Protein AF-A0A3B0XKK3-F1 (afdb_monomer)

Nearest PDB structures (foldseek):
  5fld-assembly1_A  TM=4.595E-01  e=1.704E+00  Raptor siadenovirus A
  5mhr-assembly1_C  TM=3.149E-01  e=6.707E-01  Reovirus sp.
  5fjl-assembly1_A  TM=4.636E-01  e=3.903E+00  Raptor siadenovirus A
  4gu4-assembly1_A  TM=3.128E-01  e=2.579E+00  Mammalian orthoreovirus 1 Lang
  4odb-assembly1_B  TM=1.879E-01  e=3.706E+00  Mammalian orthoreovirus 1 Lang

Solvent-accessible surface area (backbone atoms only — not comparable to full-atom values): 9854 Å² total; per-residue (Å²): 133,87,74,74,96,37,54,38,32,42,30,66,45,79,48,74,60,87,90,45,35,34,34,42,57,56,65,57,51,61,94,72,71,45,71,81,79,98,40,38,52,51,76,46,66,33,27,40,41,20,89,87,44,78,42,82,43,72,34,47,38,33,58,43,77,41,93,97,73,46,77,36,36,36,40,54,70,96,78,78,80,70,69,55,28,41,37,22,51,59,73,64,53,44,63,56,45,76,40,56,39,46,76,50,56,40,76,70,39,48,49,50,54,70,69,70,69,60,50,66,42,56,29,32,36,98,65,36,46,37,35,38,34,51,55,99,88,52,38,38,40,40,31,32,21,67,59,98,58,93,62,82,80,56,69,75,32,20,29,39,89,74,75,39,62,50,46,54,63,44,81,113

Secondary structure (DSSP, 8-state):
---TT--EEEEEEEEEETTEEEEEEEESS-S--SSSSS--EEEEEEEEE-SS-EEEEEEEEEEEEETTTEEEEEEE-S--PSSSEEEES-TT-EEEEEEEEEEE--HHHHHHHHHH--SEEEEEETTEEEEEEE-SS-EEEEEEESS--SS---TT-EETTTTEE--EEEE-

Sequence (172 aa):
MDINNHVYIWVTDINSTGDLTILNGLSYDGEYGFGQENVRSYTGSLVALSDKNKILLEAELSTIHIAGKGTLWNINVNNLPNVPFLLTNNTELNGPVRQKITISPTEETLAIFQRDSEESYPVISKKLVGILEHSNENDILIGFTVVDDQFVSSDGLEFSEWGLEVGNIAVD

Organism: NCBI:txid652676

pLDDT: mean 80.94, std 13.24, range [32.94, 93.06]

Radius of gyration: 15.98 Å; Cα contacts (8 Å, |Δi|>4): 375; chains: 1; bounding box: 44×29×44 Å

Structure (mmCIF, N/CA/C/O backbone):
data_AF-A0A3B0XKK3-F1
#
_entry.id   AF-A0A3B0XKK3-F1
#
loop_
_atom_site.group_PDB
_atom_site.id
_atom_site.type_symbol
_atom_site.label_atom_id
_atom_site.label_alt_id
_atom_site.label_comp_id
_atom_site.label_asym_id
_atom_site.label_entity_id
_atom_site.label_seq_id
_atom_site.pdbx_PDB_ins_code
_atom_site.Cartn_x
_atom_site.Cartn_y
_atom_site.Cartn_z
_atom_site.occupancy
_atom_site.B_iso_or_equiv
_atom_site.auth_seq_id
_atom_site.auth_comp_id
_atom_site.auth_asym_id
_atom_site.auth_atom_id
_atom_site.pdbx_PDB_model_num
ATOM 1 N N . MET A 1 1 ? 7.321 -10.046 10.846 1.00 34.59 1 MET A N 1
ATOM 2 C CA . MET A 1 1 ? 6.136 -10.858 10.508 1.00 34.59 1 MET A CA 1
ATOM 3 C C . MET A 1 1 ? 6.138 -10.991 8.994 1.00 34.59 1 MET A C 1
ATOM 5 O O . MET A 1 1 ? 6.265 -9.974 8.335 1.00 34.59 1 MET A O 1
ATOM 9 N N . ASP A 1 2 ? 6.178 -12.214 8.463 1.00 32.94 2 ASP A N 1
ATOM 10 C CA . ASP A 1 2 ? 6.371 -12.490 7.030 1.00 32.94 2 ASP A CA 1
ATOM 11 C C . ASP A 1 2 ? 5.014 -12.442 6.318 1.00 32.94 2 ASP A C 1
ATOM 13 O O . ASP A 1 2 ? 4.233 -13.392 6.400 1.00 32.94 2 ASP A O 1
ATOM 17 N N . ILE A 1 3 ? 4.697 -11.321 5.668 1.00 43.50 3 ILE A N 1
ATOM 18 C CA . ILE A 1 3 ? 3.571 -11.261 4.729 1.00 43.50 3 ILE A CA 1
ATOM 19 C C . ILE A 1 3 ? 4.104 -11.699 3.353 1.00 43.50 3 ILE A C 1
ATOM 21 O O . ILE A 1 3 ? 4.231 -10.924 2.411 1.00 43.50 3 ILE A O 1
ATOM 25 N N . ASN A 1 4 ? 4.417 -12.996 3.268 1.00 54.38 4 ASN A N 1
ATOM 26 C CA . ASN A 1 4 ? 4.516 -13.814 2.055 1.00 54.38 4 ASN A CA 1
ATOM 27 C C . ASN A 1 4 ? 5.537 -13.409 0.966 1.00 54.38 4 ASN A C 1
ATOM 29 O O . ASN A 1 4 ? 5.221 -13.560 -0.211 1.00 54.38 4 ASN A O 1
ATOM 33 N N . ASN A 1 5 ? 6.764 -12.963 1.279 1.00 61.41 5 ASN A N 1
ATOM 34 C CA . ASN A 1 5 ? 7.776 -12.619 0.243 1.00 61.41 5 ASN A CA 1
ATOM 35 C C . ASN A 1 5 ? 7.230 -11.716 -0.889 1.00 61.41 5 ASN A C 1
ATOM 37 O O . ASN A 1 5 ? 7.663 -11.790 -2.050 1.00 61.41 5 ASN A O 1
ATOM 41 N N . HIS A 1 6 ? 6.228 -10.902 -0.566 1.00 75.00 6 HIS A N 1
ATOM 42 C CA . HIS A 1 6 ? 5.525 -10.099 -1.539 1.00 75.00 6 HIS A CA 1
ATOM 43 C C . HIS A 1 6 ? 5.957 -8.643 -1.434 1.00 75.00 6 HIS A C 1
ATOM 45 O O . HIS A 1 6 ? 6.173 -8.120 -0.347 1.00 75.00 6 HIS A O 1
ATOM 51 N N . VAL A 1 7 ? 6.084 -8.001 -2.591 1.00 80.94 7 VAL A N 1
ATOM 52 C CA . VAL A 1 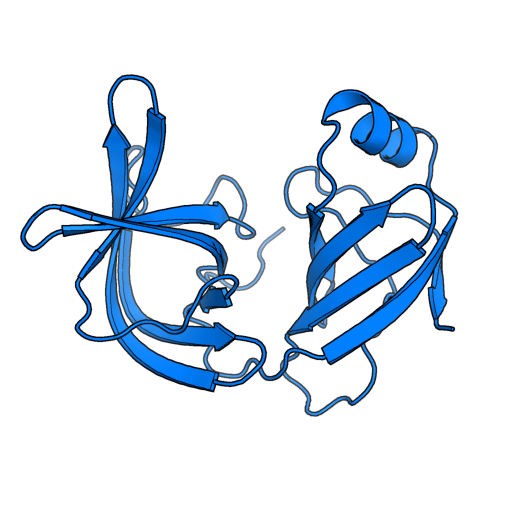7 ? 6.257 -6.553 -2.683 1.00 80.94 7 VAL A CA 1
ATOM 53 C C . VAL A 1 7 ? 4.918 -5.929 -2.336 1.00 80.94 7 VAL A C 1
ATOM 55 O O . VAL A 1 7 ? 3.903 -6.350 -2.884 1.00 80.94 7 VAL A O 1
ATOM 58 N N . TYR A 1 8 ? 4.902 -4.914 -1.486 1.00 83.19 8 TYR A N 1
ATOM 59 C CA . TYR A 1 8 ? 3.719 -4.085 -1.277 1.00 83.19 8 TYR A CA 1
ATOM 60 C C . TYR A 1 8 ? 4.168 -2.639 -1.158 1.00 83.19 8 TYR A C 1
ATOM 62 O O . TYR A 1 8 ? 4.825 -2.281 -0.184 1.00 83.19 8 TYR A O 1
ATOM 70 N N . ILE A 1 9 ? 3.822 -1.809 -2.140 1.00 86.06 9 ILE A N 1
ATOM 71 C CA . ILE A 1 9 ? 4.170 -0.386 -2.159 1.00 86.06 9 ILE A CA 1
ATOM 72 C C . ILE A 1 9 ? 2.930 0.416 -2.512 1.00 86.06 9 ILE A C 1
ATOM 74 O O . ILE A 1 9 ? 2.346 0.212 -3.572 1.00 86.06 9 ILE A O 1
ATOM 78 N N . TRP A 1 10 ? 2.542 1.356 -1.664 1.00 86.31 10 TRP A N 1
ATOM 79 C CA . TRP A 1 10 ? 1.489 2.303 -1.988 1.00 86.31 10 TRP A CA 1
ATOM 80 C C . TRP A 1 10 ? 2.065 3.560 -2.566 1.00 86.31 10 TRP A C 1
ATOM 82 O O . TRP A 1 10 ? 2.707 4.348 -1.877 1.00 86.31 10 TRP A O 1
ATOM 92 N N . VAL A 1 11 ? 1.821 3.726 -3.852 1.00 89.50 11 VAL A N 1
ATOM 93 C CA . VAL A 1 11 ? 2.346 4.826 -4.632 1.00 89.50 11 VAL A CA 1
ATOM 94 C C . VAL A 1 11 ? 1.392 6.002 -4.513 1.00 89.50 11 VAL A C 1
ATOM 96 O O . VAL A 1 11 ? 0.224 5.904 -4.895 1.00 89.50 11 VAL A O 1
ATOM 99 N N . THR A 1 12 ? 1.900 7.120 -4.006 1.00 87.69 12 THR A N 1
ATOM 100 C CA . THR A 1 12 ? 1.157 8.378 -3.837 1.00 87.69 12 THR A CA 1
ATOM 101 C C . THR A 1 12 ? 1.555 9.433 -4.859 1.00 87.69 12 THR A C 1
ATOM 103 O O . THR A 1 12 ? 0.760 10.323 -5.148 1.00 87.69 12 THR A O 1
ATOM 106 N N . ASP A 1 13 ? 2.749 9.320 -5.445 1.00 90.25 13 ASP A N 1
ATOM 107 C CA . ASP A 1 13 ? 3.227 10.223 -6.490 1.00 90.25 13 ASP A CA 1
ATOM 108 C C . ASP A 1 13 ? 4.098 9.478 -7.513 1.00 90.25 13 ASP A C 1
ATOM 110 O O . ASP A 1 13 ? 4.829 8.540 -7.174 1.00 90.25 13 ASP A O 1
ATOM 114 N N . ILE A 1 14 ? 4.028 9.910 -8.773 1.00 92.00 14 ILE A N 1
ATOM 115 C CA . ILE A 1 14 ? 4.847 9.401 -9.875 1.00 92.00 14 ILE A CA 1
ATOM 116 C C . ILE A 1 14 ? 5.551 10.578 -10.540 1.00 92.00 14 ILE A C 1
ATOM 118 O O . ILE A 1 14 ? 4.917 11.496 -11.056 1.00 92.00 14 ILE A O 1
ATOM 122 N N . ASN A 1 15 ? 6.875 10.496 -10.622 1.00 90.38 15 ASN A N 1
ATOM 123 C CA . ASN A 1 15 ? 7.703 11.444 -11.352 1.00 90.38 15 ASN A CA 1
ATOM 124 C C . ASN A 1 15 ? 8.455 10.728 -12.476 1.00 90.38 15 ASN A C 1
ATOM 126 O O . ASN A 1 15 ? 9.282 9.856 -12.220 1.00 90.38 15 ASN A O 1
ATOM 130 N N . SER A 1 16 ? 8.233 11.138 -13.723 1.00 86.06 16 SER A N 1
ATOM 131 C CA . SER A 1 16 ? 9.015 10.647 -14.863 1.00 86.06 16 SER A CA 1
ATOM 132 C C . SER A 1 16 ? 10.145 11.619 -15.199 1.00 86.06 16 SER A C 1
ATOM 134 O O . SER A 1 16 ? 9.916 12.814 -15.384 1.00 86.06 16 SER A O 1
ATOM 136 N N . THR A 1 17 ? 11.378 11.119 -15.276 1.00 80.94 17 THR A N 1
ATOM 137 C CA . THR A 1 17 ? 12.555 11.892 -15.706 1.00 80.94 17 THR A CA 1
ATOM 138 C C . THR A 1 17 ? 13.282 11.129 -16.809 1.00 80.94 17 THR A C 1
ATOM 140 O O . THR A 1 17 ? 14.027 10.189 -16.540 1.00 80.94 17 THR A O 1
ATOM 143 N N . GLY A 1 18 ? 13.068 11.536 -18.063 1.00 80.06 18 GLY A N 1
ATOM 144 C CA . GLY A 1 18 ? 13.546 10.778 -19.222 1.00 80.06 18 GLY A CA 1
ATOM 145 C C . GLY A 1 18 ? 12.857 9.416 -19.292 1.00 80.06 18 GLY A C 1
ATOM 146 O O . GLY A 1 18 ? 11.634 9.353 -19.206 1.00 80.06 18 GLY A O 1
ATOM 147 N N . ASP A 1 19 ? 13.651 8.349 -19.388 1.00 80.88 19 ASP A N 1
ATOM 148 C CA . ASP A 1 19 ? 13.160 6.964 -19.429 1.00 80.88 19 ASP A CA 1
ATOM 149 C C . ASP A 1 19 ? 12.937 6.355 -18.028 1.00 80.88 19 ASP A C 1
ATOM 151 O O . ASP A 1 19 ? 12.521 5.205 -17.908 1.00 80.88 19 ASP A O 1
ATOM 155 N N . LEU A 1 20 ? 13.221 7.102 -16.952 1.00 84.44 20 LEU A N 1
ATOM 156 C CA . LEU A 1 20 ? 13.045 6.634 -15.575 1.00 84.44 20 LEU A CA 1
ATOM 157 C C . LEU A 1 20 ? 11.676 7.038 -15.034 1.00 84.44 20 LEU A C 1
ATOM 159 O O . LEU A 1 20 ? 11.316 8.219 -15.064 1.00 84.44 20 LEU A O 1
ATOM 163 N N . THR A 1 21 ? 10.956 6.071 -14.466 1.00 92.69 21 THR A N 1
ATOM 164 C CA . THR A 1 21 ? 9.728 6.318 -13.705 1.00 92.69 21 THR A CA 1
ATOM 165 C C . THR A 1 21 ? 10.016 6.126 -12.224 1.00 92.69 21 THR A C 1
ATOM 167 O O . THR A 1 21 ? 10.256 5.014 -11.758 1.00 92.69 21 THR A O 1
ATOM 170 N N . ILE A 1 22 ? 10.003 7.233 -11.487 1.00 92.44 22 ILE A N 1
ATOM 171 C CA . ILE A 1 22 ? 10.287 7.281 -10.056 1.00 92.44 22 ILE A CA 1
ATOM 172 C C . ILE A 1 22 ? 8.958 7.316 -9.307 1.00 92.44 22 ILE A C 1
ATOM 174 O O . ILE A 1 22 ? 8.124 8.185 -9.558 1.00 92.44 22 ILE A O 1
ATOM 178 N N . LEU A 1 23 ? 8.776 6.393 -8.371 1.00 92.69 23 LEU A N 1
ATOM 179 C CA . LEU A 1 23 ? 7.596 6.308 -7.523 1.00 92.69 23 LEU A CA 1
ATOM 180 C C . LEU A 1 23 ? 7.950 6.809 -6.125 1.00 92.69 23 LEU A C 1
ATOM 182 O O . LEU A 1 23 ? 8.936 6.367 -5.523 1.00 92.69 23 LEU A O 1
ATOM 186 N N . ASN A 1 24 ? 7.121 7.710 -5.607 1.00 88.31 24 ASN A N 1
ATOM 187 C CA . ASN A 1 24 ? 7.060 7.969 -4.180 1.00 88.31 24 ASN A CA 1
ATOM 188 C C . ASN A 1 24 ? 5.967 7.081 -3.591 1.00 88.31 24 ASN A C 1
ATOM 190 O O . ASN A 1 24 ? 4.824 7.111 -4.056 1.00 88.31 24 ASN A O 1
ATOM 194 N N . GLY A 1 25 ? 6.321 6.277 -2.599 1.00 81.00 25 GLY A N 1
ATOM 195 C CA . GLY A 1 25 ? 5.366 5.373 -1.995 1.00 81.00 25 GLY A CA 1
ATOM 196 C C . GLY A 1 25 ? 5.871 4.696 -0.736 1.00 81.00 25 GLY A C 1
ATOM 197 O O . GLY A 1 25 ? 7.072 4.469 -0.575 1.00 81.00 25 GLY A O 1
ATOM 198 N N . LEU A 1 26 ? 4.919 4.371 0.132 1.00 76.94 26 LEU A N 1
ATOM 199 C CA . LEU A 1 26 ? 5.143 3.692 1.403 1.00 76.94 26 LEU A CA 1
ATOM 200 C C . LEU A 1 26 ? 5.178 2.181 1.168 1.00 76.94 26 LEU A C 1
ATOM 202 O O . LEU A 1 26 ? 4.309 1.647 0.480 1.00 76.94 26 LEU A O 1
ATOM 206 N N . SER A 1 27 ? 6.179 1.488 1.709 1.00 77.69 27 SER A N 1
ATOM 207 C CA . SER A 1 27 ? 6.301 0.032 1.576 1.00 77.69 27 SER A CA 1
ATOM 208 C C . SER A 1 27 ? 5.773 -0.699 2.810 1.00 77.69 27 SER A C 1
ATOM 210 O O . SER A 1 27 ? 6.189 -0.391 3.923 1.00 77.69 27 SER A O 1
ATOM 212 N N . TYR A 1 28 ? 4.916 -1.704 2.614 1.00 69.75 28 TYR A N 1
ATOM 213 C CA . TYR A 1 28 ? 4.238 -2.449 3.690 1.00 69.75 28 TYR A CA 1
ATOM 214 C C . TYR A 1 28 ? 4.923 -3.760 4.087 1.00 69.75 28 TYR A C 1
ATOM 216 O O . TYR A 1 28 ? 4.433 -4.485 4.949 1.00 69.75 28 TYR A O 1
ATOM 224 N N . ASP A 1 29 ? 6.022 -4.110 3.429 1.00 62.28 29 ASP A N 1
ATOM 225 C CA . ASP A 1 29 ? 6.702 -5.401 3.551 1.00 62.28 29 ASP A CA 1
ATOM 226 C C . ASP A 1 29 ? 7.849 -5.408 4.587 1.00 62.28 29 ASP A C 1
ATOM 228 O O . ASP A 1 29 ? 8.557 -6.405 4.732 1.00 62.28 29 ASP A O 1
ATOM 232 N N . GLY A 1 30 ? 7.985 -4.334 5.375 1.00 53.38 30 GLY A N 1
ATOM 233 C CA . GLY A 1 30 ? 8.993 -4.183 6.432 1.00 53.38 30 GLY A CA 1
ATOM 234 C C . GLY A 1 30 ? 10.419 -3.927 5.915 1.00 53.38 30 GLY A C 1
ATOM 235 O O . GLY A 1 30 ? 10.645 -3.699 4.729 1.00 53.38 30 GLY A O 1
ATOM 236 N N . GLU A 1 31 ? 11.413 -3.954 6.816 1.00 47.09 31 GLU A N 1
ATOM 237 C CA . GLU A 1 31 ? 12.834 -3.713 6.474 1.00 47.09 31 GLU A CA 1
ATOM 238 C C . GLU A 1 31 ? 13.549 -4.924 5.839 1.00 47.09 31 GLU A C 1
ATOM 240 O O . GLU A 1 31 ? 14.628 -4.780 5.263 1.00 47.09 31 GLU A O 1
ATOM 245 N N . TYR A 1 32 ? 12.971 -6.126 5.917 1.00 42.75 32 TYR A N 1
ATOM 246 C CA . TYR A 1 32 ? 13.590 -7.351 5.407 1.00 42.75 32 TYR A CA 1
ATOM 247 C C . TYR A 1 32 ? 12.904 -7.816 4.128 1.00 42.75 32 TYR A C 1
ATOM 249 O O . TYR A 1 32 ? 11.873 -8.476 4.173 1.00 42.75 32 TYR A O 1
ATOM 257 N N . GLY A 1 33 ? 13.516 -7.548 2.978 1.00 40.06 33 GLY A N 1
ATOM 258 C CA . GLY A 1 33 ? 13.064 -8.153 1.733 1.00 40.06 33 GLY A CA 1
ATOM 259 C C . GLY A 1 33 ? 13.750 -7.568 0.514 1.00 40.06 33 GLY A C 1
ATOM 260 O O . GLY A 1 33 ? 13.617 -6.373 0.254 1.00 40.06 33 GLY A O 1
ATOM 261 N N . PHE A 1 34 ? 14.395 -8.461 -0.242 1.00 43.62 34 PHE A N 1
ATOM 262 C CA . PHE A 1 34 ? 15.001 -8.297 -1.568 1.00 43.62 34 PHE A CA 1
ATOM 263 C C . PHE A 1 34 ? 16.474 -7.847 -1.607 1.00 43.62 34 PHE A C 1
ATOM 265 O O . PHE A 1 34 ? 16.772 -6.665 -1.567 1.00 43.62 34 PHE A O 1
ATOM 272 N N . GLY A 1 35 ? 17.390 -8.806 -1.804 1.00 36.84 35 GLY A N 1
ATOM 273 C CA . GLY A 1 35 ? 18.755 -8.550 -2.292 1.00 36.84 35 GLY A CA 1
ATOM 274 C C . GLY A 1 35 ? 19.876 -8.531 -1.244 1.00 36.84 35 GLY A C 1
ATOM 275 O O . GLY A 1 35 ? 19.654 -8.326 -0.054 1.00 36.84 35 GLY A O 1
ATOM 276 N N . GLN A 1 36 ? 21.106 -8.795 -1.704 1.00 35.34 36 GLN A N 1
ATOM 277 C CA . GLN A 1 36 ? 22.329 -8.574 -0.925 1.00 35.34 36 GLN A CA 1
ATOM 278 C C . GLN A 1 36 ? 22.593 -7.063 -0.820 1.00 35.34 36 GLN A C 1
ATOM 280 O O . GLN A 1 36 ? 22.515 -6.372 -1.827 1.00 35.34 36 GLN A O 1
ATOM 285 N N . GLU A 1 37 ? 22.923 -6.582 0.382 1.00 45.06 37 GLU A N 1
ATOM 286 C CA . GLU A 1 37 ? 23.387 -5.212 0.675 1.00 45.06 37 GLU A CA 1
ATOM 287 C C . GLU A 1 37 ? 22.471 -4.061 0.195 1.00 45.06 37 GLU A C 1
ATOM 289 O O . GLU A 1 37 ? 22.654 -3.517 -0.886 1.00 45.06 37 GLU A O 1
ATOM 294 N N . ASN A 1 38 ? 21.545 -3.604 1.050 1.00 51.94 38 ASN A N 1
ATOM 295 C CA . ASN A 1 38 ? 20.877 -2.284 0.992 1.00 51.94 38 ASN A CA 1
ATOM 296 C C . ASN A 1 38 ? 20.151 -1.876 -0.314 1.00 51.94 38 ASN A C 1
ATOM 298 O O . ASN A 1 38 ? 19.702 -0.733 -0.413 1.00 51.94 38 ASN A O 1
ATOM 302 N N . VAL A 1 39 ? 20.002 -2.763 -1.301 1.00 59.62 39 VAL A N 1
ATOM 303 C CA . VAL A 1 39 ? 19.315 -2.479 -2.570 1.00 59.62 39 VAL A CA 1
ATOM 304 C C . VAL A 1 39 ? 18.139 -3.432 -2.735 1.00 59.62 39 VAL A C 1
ATOM 306 O O . VAL A 1 39 ? 18.320 -4.598 -3.091 1.00 59.62 39 VAL A O 1
ATOM 309 N N . ARG A 1 40 ? 16.923 -2.920 -2.513 1.00 75.38 40 ARG A N 1
ATOM 310 C CA . ARG A 1 40 ? 15.691 -3.692 -2.712 1.00 75.38 40 ARG A CA 1
ATOM 311 C C . ARG A 1 40 ? 15.386 -3.737 -4.202 1.00 75.38 40 ARG A C 1
ATOM 313 O O . ARG A 1 40 ? 15.277 -2.687 -4.830 1.00 75.38 40 ARG A O 1
ATOM 320 N N . SER A 1 41 ? 15.283 -4.935 -4.775 1.00 80.12 41 SER A N 1
ATOM 321 C CA . SER A 1 41 ? 14.973 -5.122 -6.198 1.00 80.12 41 SER A CA 1
ATOM 322 C C . SER A 1 41 ? 14.067 -6.325 -6.461 1.00 80.12 41 SER A C 1
ATOM 324 O O . SER A 1 41 ? 14.177 -7.365 -5.815 1.00 80.12 41 SER A O 1
ATOM 326 N N . TYR A 1 42 ? 13.169 -6.183 -7.428 1.00 84.00 42 TYR A N 1
ATOM 327 C CA . TYR A 1 42 ? 12.247 -7.218 -7.870 1.00 84.00 42 TYR A CA 1
ATOM 328 C C . TYR A 1 42 ? 12.133 -7.193 -9.395 1.00 84.00 42 TYR A C 1
ATOM 330 O O . TYR A 1 42 ? 11.988 -6.129 -9.993 1.00 84.00 42 TYR A O 1
ATOM 338 N N . THR A 1 43 ? 12.152 -8.367 -10.020 1.00 86.62 43 THR A N 1
ATOM 339 C CA . THR A 1 43 ? 11.897 -8.525 -11.455 1.00 86.62 43 THR A CA 1
ATOM 340 C C . THR A 1 43 ? 10.855 -9.612 -11.661 1.00 86.62 43 THR A C 1
ATOM 342 O O . THR A 1 43 ? 11.025 -10.730 -11.171 1.00 86.62 43 THR A O 1
ATOM 345 N N . GLY A 1 44 ? 9.802 -9.294 -12.407 1.00 88.31 44 GLY A N 1
ATOM 346 C CA . GLY A 1 44 ? 8.756 -10.239 -12.779 1.00 88.31 44 GLY A CA 1
ATOM 347 C C . GLY A 1 44 ? 7.379 -9.592 -12.820 1.00 88.31 44 GLY A C 1
ATOM 348 O O . GLY A 1 44 ? 7.245 -8.376 -12.986 1.00 88.31 44 GLY A O 1
ATOM 349 N N . SER A 1 45 ? 6.356 -10.423 -12.638 1.00 90.00 45 SER A N 1
ATOM 350 C CA . SER A 1 45 ? 4.964 -9.998 -12.675 1.00 90.00 45 SER A CA 1
ATOM 351 C C . SER A 1 45 ? 4.587 -9.200 -11.424 1.00 90.00 45 SER A C 1
ATOM 353 O O . SER A 1 45 ? 4.632 -9.696 -10.297 1.00 90.00 45 SER A O 1
ATOM 355 N N . LEU A 1 46 ? 4.151 -7.967 -11.641 1.00 91.81 46 LEU A N 1
ATOM 356 C CA . LEU A 1 46 ? 3.523 -7.101 -10.655 1.00 91.81 46 LEU A CA 1
ATOM 357 C C . LEU A 1 46 ? 2.070 -6.829 -11.053 1.00 91.81 46 LEU A C 1
ATOM 359 O O . LEU A 1 46 ? 1.664 -6.962 -12.208 1.00 91.81 46 LEU A O 1
ATOM 363 N N . VAL A 1 47 ? 1.280 -6.398 -10.085 1.00 92.06 47 VAL A N 1
ATOM 364 C CA . VAL A 1 47 ? -0.046 -5.837 -10.275 1.00 92.06 47 VAL A CA 1
ATOM 365 C C . VAL A 1 47 ? -0.094 -4.453 -9.636 1.00 92.06 47 VAL A C 1
ATOM 367 O O . VAL A 1 47 ? 0.378 -4.253 -8.517 1.00 92.06 47 VAL A O 1
ATOM 370 N N . ALA A 1 48 ? -0.655 -3.495 -10.368 1.00 93.06 48 ALA A N 1
ATOM 371 C CA . ALA A 1 48 ? -1.009 -2.178 -9.867 1.00 93.06 48 ALA A CA 1
ATOM 372 C C . ALA A 1 48 ? -2.529 -2.121 -9.670 1.00 93.06 48 ALA A C 1
ATOM 374 O O . ALA A 1 48 ? -3.293 -2.310 -10.623 1.00 93.06 48 ALA A O 1
ATOM 375 N N . LEU A 1 49 ? -2.954 -1.890 -8.431 1.00 90.81 49 LEU A N 1
ATOM 376 C CA . LEU A 1 49 ? -4.345 -1.882 -7.988 1.00 90.81 49 LEU A CA 1
ATOM 377 C C . LEU A 1 49 ? -4.735 -0.465 -7.556 1.00 90.81 49 LEU A C 1
ATOM 379 O O . LEU A 1 49 ? -4.263 0.034 -6.535 1.00 90.81 49 LEU A O 1
ATOM 383 N N . SER A 1 50 ? -5.601 0.184 -8.330 1.00 88.06 50 SER A N 1
ATOM 384 C CA . SER A 1 50 ? -6.217 1.474 -7.998 1.00 88.06 50 SER A CA 1
ATOM 385 C C . SER A 1 50 ? -7.726 1.312 -7.809 1.00 88.06 50 SER A C 1
ATOM 387 O O . SER A 1 50 ? -8.290 0.270 -8.126 1.00 88.06 50 SER A O 1
ATOM 389 N N . ASP A 1 51 ? -8.399 2.381 -7.384 1.00 80.88 51 ASP A N 1
ATOM 390 C CA . ASP A 1 51 ? -9.868 2.502 -7.310 1.00 80.88 51 ASP A CA 1
ATOM 391 C C . ASP A 1 51 ? -10.654 2.086 -8.562 1.00 80.88 51 ASP A C 1
ATOM 393 O O . ASP A 1 51 ? -11.842 1.782 -8.469 1.00 80.88 51 ASP A O 1
ATOM 397 N N . LYS A 1 52 ? -10.015 2.090 -9.731 1.00 82.81 52 LYS A N 1
ATOM 398 C CA . LYS A 1 52 ? -10.660 1.876 -11.032 1.00 82.81 52 LYS A CA 1
ATOM 399 C C . LYS A 1 52 ? -10.047 0.739 -11.825 1.00 82.81 52 LYS A C 1
ATOM 401 O O . LYS A 1 52 ? -10.704 0.213 -12.718 1.00 82.81 52 LYS A O 1
ATOM 406 N N . ASN A 1 53 ? -8.786 0.408 -11.558 1.00 84.06 53 ASN A N 1
ATOM 407 C CA . ASN A 1 53 ? -7.999 -0.429 -12.445 1.00 84.06 53 ASN A CA 1
ATOM 408 C C . ASN A 1 53 ? -7.210 -1.477 -11.665 1.00 84.06 53 ASN A C 1
ATOM 410 O O . ASN A 1 53 ? -6.540 -1.168 -10.684 1.00 84.06 53 ASN A O 1
ATOM 414 N N . LYS A 1 54 ? -7.215 -2.698 -12.201 1.00 89.50 54 LYS A N 1
ATOM 415 C CA . LYS A 1 54 ? -6.237 -3.744 -11.909 1.00 89.50 54 LYS A CA 1
ATOM 416 C C . LYS A 1 54 ? -5.398 -3.937 -13.164 1.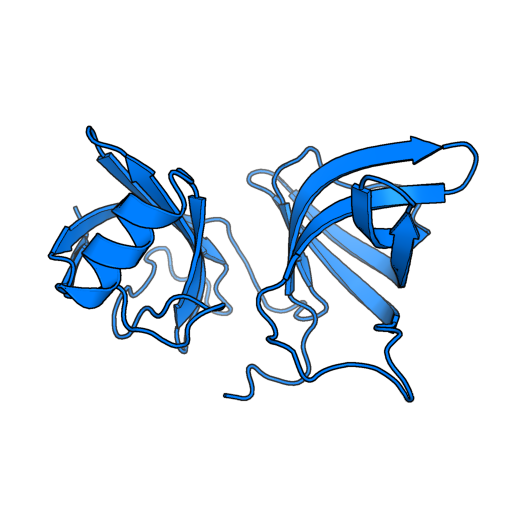00 89.50 54 LYS A C 1
ATOM 418 O O . LYS A 1 54 ? -5.902 -4.425 -14.175 1.00 89.50 54 LYS A O 1
ATOM 423 N N . ILE A 1 55 ? -4.144 -3.503 -13.120 1.00 92.50 55 ILE A N 1
ATOM 424 C CA . ILE A 1 55 ? -3.214 -3.594 -14.249 1.00 92.50 55 ILE A CA 1
ATOM 425 C C . ILE A 1 55 ? -2.165 -4.640 -13.901 1.00 92.50 55 ILE A C 1
ATOM 427 O O . ILE A 1 55 ? -1.474 -4.490 -12.901 1.00 92.50 55 ILE A O 1
ATOM 431 N N . LEU A 1 56 ? -2.047 -5.688 -14.715 1.00 92.75 56 LEU A N 1
ATOM 432 C CA . LEU A 1 56 ? -0.932 -6.630 -14.642 1.00 92.75 56 LEU A CA 1
ATOM 433 C C . LEU A 1 56 ? 0.228 -6.079 -15.480 1.00 92.75 56 LEU A C 1
ATOM 435 O O . LEU A 1 56 ? 0.021 -5.665 -16.623 1.00 92.75 56 LEU A O 1
ATOM 439 N N . LEU A 1 57 ? 1.429 -6.066 -14.915 1.00 92.44 57 LEU A N 1
ATOM 440 C CA . LEU A 1 57 ? 2.643 -5.550 -15.544 1.00 92.44 57 LEU A CA 1
ATOM 441 C C . LEU A 1 57 ? 3.804 -6.527 -15.350 1.00 92.44 57 LEU A C 1
ATOM 443 O O . LEU A 1 57 ? 3.964 -7.107 -14.286 1.00 92.44 57 LEU A O 1
ATOM 447 N N . GLU A 1 58 ? 4.640 -6.661 -16.374 1.00 92.06 58 GLU A N 1
ATOM 448 C CA . GLU A 1 58 ? 5.983 -7.228 -16.238 1.00 92.06 58 GLU A CA 1
ATOM 449 C C . GLU A 1 58 ? 6.948 -6.070 -16.013 1.00 92.06 58 GLU A C 1
ATOM 451 O O . GLU A 1 58 ? 7.001 -5.151 -16.835 1.00 92.06 58 GLU A O 1
ATOM 456 N N . ALA A 1 59 ? 7.663 -6.084 -14.891 1.00 90.50 59 ALA A N 1
ATOM 457 C CA . ALA A 1 59 ? 8.452 -4.939 -14.469 1.00 90.50 59 ALA A CA 1
ATOM 458 C C . ALA A 1 59 ? 9.730 -5.328 -13.739 1.00 90.50 59 ALA A C 1
ATOM 460 O O . ALA A 1 59 ? 9.819 -6.360 -13.071 1.00 90.50 59 ALA A O 1
ATOM 461 N N . GLU A 1 60 ? 10.696 -4.423 -13.824 1.00 89.19 60 GLU A N 1
ATOM 462 C CA . GLU A 1 60 ? 11.815 -4.346 -12.900 1.00 89.19 60 GLU A CA 1
ATOM 463 C C . GLU A 1 60 ? 11.582 -3.155 -11.971 1.00 89.19 60 GLU A C 1
ATOM 465 O O . GLU A 1 60 ? 11.391 -2.024 -12.426 1.00 89.19 60 GLU A O 1
ATOM 470 N N . LEU A 1 61 ? 11.564 -3.437 -10.674 1.00 89.19 61 LEU A N 1
ATOM 471 C CA . LEU A 1 61 ? 11.387 -2.489 -9.589 1.00 89.19 61 LEU A CA 1
ATOM 472 C C . LEU A 1 61 ? 12.660 -2.493 -8.747 1.00 89.19 61 LEU A C 1
ATOM 474 O O . LEU A 1 61 ? 13.139 -3.556 -8.356 1.00 89.19 61 LEU A O 1
ATOM 478 N N . SER A 1 62 ? 13.198 -1.324 -8.427 1.00 87.19 62 SER A N 1
ATOM 479 C CA . SER A 1 62 ? 14.361 -1.205 -7.547 1.00 87.19 62 SER A CA 1
ATOM 480 C C . SER A 1 62 ? 14.330 0.073 -6.720 1.00 87.19 62 SER A C 1
ATOM 482 O O . SER A 1 62 ? 13.665 1.043 -7.075 1.00 87.19 62 SER A O 1
ATOM 484 N N . THR A 1 63 ? 15.045 0.094 -5.600 1.00 86.12 63 THR A N 1
ATOM 485 C CA . THR A 1 63 ? 15.247 1.324 -4.825 1.00 86.12 63 THR A CA 1
ATOM 486 C C . THR A 1 63 ? 16.322 2.201 -5.453 1.00 86.12 63 THR A C 1
ATOM 488 O O . THR A 1 63 ? 17.388 1.712 -5.831 1.00 86.12 63 THR A O 1
ATOM 491 N N . ILE A 1 64 ? 16.088 3.510 -5.479 1.00 86.38 64 ILE A N 1
ATOM 492 C CA . ILE A 1 64 ? 17.054 4.530 -5.888 1.00 86.38 64 ILE A CA 1
ATOM 493 C C . ILE A 1 64 ? 17.203 5.573 -4.780 1.00 86.38 64 ILE A C 1
ATOM 495 O O . ILE A 1 64 ? 16.216 6.039 -4.218 1.00 86.38 64 ILE A O 1
ATOM 499 N N . HIS A 1 65 ? 18.436 5.967 -4.465 1.00 85.06 65 HIS A N 1
ATOM 500 C CA . HIS A 1 65 ? 18.688 7.057 -3.525 1.00 85.06 65 HIS A CA 1
ATOM 501 C C . HIS A 1 65 ? 18.885 8.373 -4.279 1.00 85.06 65 HIS A C 1
ATOM 503 O O . HIS A 1 65 ? 19.807 8.502 -5.088 1.00 85.06 65 HIS A O 1
ATOM 509 N N . ILE A 1 66 ? 18.041 9.363 -3.997 1.00 81.75 66 ILE A N 1
ATOM 510 C CA . ILE A 1 66 ? 18.138 10.702 -4.575 1.00 81.75 66 ILE A CA 1
ATOM 511 C C . ILE A 1 66 ? 18.542 11.683 -3.478 1.00 81.75 66 ILE A C 1
ATOM 513 O O . ILE A 1 66 ? 17.838 11.861 -2.481 1.00 81.75 66 ILE A O 1
ATOM 517 N N . ALA A 1 67 ? 19.673 12.361 -3.682 1.00 81.00 67 ALA A N 1
ATOM 518 C CA . ALA A 1 67 ? 20.171 13.367 -2.750 1.00 81.00 67 ALA A CA 1
ATOM 519 C C . ALA A 1 67 ? 19.094 14.432 -2.467 1.00 81.00 67 ALA A C 1
ATOM 521 O O . ALA A 1 67 ? 18.532 15.025 -3.386 1.00 81.00 67 ALA A O 1
ATOM 522 N N . GLY A 1 68 ? 18.795 14.653 -1.185 1.00 80.19 68 GLY A N 1
ATOM 523 C CA . GLY A 1 68 ? 17.766 15.597 -0.735 1.00 80.19 68 GLY A CA 1
ATOM 524 C C . GLY A 1 68 ? 16.320 15.084 -0.788 1.00 80.19 68 GLY A C 1
ATOM 525 O O . GLY A 1 68 ? 15.445 15.762 -0.263 1.00 80.19 68 GLY A O 1
ATOM 526 N N . LYS A 1 69 ? 16.061 13.905 -1.371 1.00 78.88 69 LYS A N 1
ATOM 527 C CA . LYS A 1 69 ? 14.742 13.240 -1.351 1.00 78.88 69 LYS A CA 1
ATOM 528 C C . LYS A 1 69 ? 14.740 11.896 -0.617 1.00 78.88 69 LYS A C 1
ATOM 530 O O . LYS A 1 69 ? 13.674 11.398 -0.288 1.00 78.88 69 LYS A O 1
ATOM 535 N N . GLY A 1 70 ? 15.914 11.326 -0.345 1.00 81.81 70 GLY A N 1
ATOM 536 C CA . GLY A 1 70 ? 16.036 10.033 0.321 1.00 81.81 70 GLY A CA 1
ATOM 537 C C . GLY A 1 70 ? 15.889 8.859 -0.647 1.00 81.81 70 GLY A C 1
ATOM 538 O O . GLY A 1 70 ? 16.195 8.977 -1.836 1.00 81.81 70 GLY A O 1
ATOM 539 N N . THR A 1 71 ? 15.482 7.710 -0.115 1.00 83.19 71 THR A N 1
ATOM 540 C CA . THR A 1 71 ? 15.275 6.480 -0.889 1.00 83.19 71 THR A CA 1
ATOM 541 C C . THR A 1 71 ? 13.872 6.475 -1.489 1.00 83.19 71 THR A C 1
ATOM 543 O O . THR A 1 71 ? 12.891 6.628 -0.773 1.00 83.19 71 THR A O 1
ATOM 546 N N . LEU A 1 72 ? 13.795 6.296 -2.803 1.00 88.75 72 LEU A N 1
ATOM 547 C CA . LEU A 1 72 ? 12.570 6.198 -3.593 1.00 88.75 72 LEU A CA 1
ATOM 548 C C . LEU A 1 72 ? 12.576 4.890 -4.386 1.00 88.75 72 LEU A C 1
ATOM 550 O O . LEU A 1 72 ? 13.558 4.143 -4.372 1.00 88.75 72 LEU A O 1
ATOM 554 N N . TRP A 1 73 ? 11.504 4.642 -5.128 1.00 89.88 73 TRP A N 1
ATOM 555 C CA . TRP A 1 73 ? 11.397 3.494 -6.017 1.00 89.88 73 TRP A CA 1
ATOM 556 C C . TRP A 1 73 ? 11.579 3.922 -7.467 1.00 89.88 73 TRP A C 1
ATOM 558 O O . TRP A 1 73 ? 11.126 4.986 -7.876 1.00 89.88 73 TRP A O 1
ATOM 568 N N . ASN A 1 74 ? 12.226 3.081 -8.255 1.00 92.19 74 ASN A N 1
ATOM 569 C CA . ASN A 1 74 ? 12.300 3.189 -9.699 1.00 92.19 74 ASN A CA 1
ATOM 570 C C . ASN A 1 74 ? 11.631 1.960 -10.306 1.00 92.19 74 ASN A C 1
ATOM 572 O O . ASN A 1 74 ? 11.895 0.836 -9.878 1.00 92.19 74 ASN A O 1
ATOM 576 N N . ILE A 1 75 ? 10.796 2.177 -11.314 1.00 92.19 75 ILE A N 1
ATOM 577 C CA . ILE A 1 75 ? 10.146 1.109 -12.062 1.00 92.19 75 ILE A CA 1
ATOM 578 C C . ILE A 1 75 ? 10.310 1.353 -13.561 1.00 92.19 75 ILE A C 1
ATOM 580 O O . ILE A 1 75 ? 10.214 2.486 -14.033 1.00 92.19 75 ILE A O 1
ATOM 584 N N . ASN A 1 76 ? 10.540 0.288 -14.322 1.00 88.69 76 ASN A N 1
ATOM 585 C CA . ASN A 1 76 ? 10.546 0.353 -15.781 1.00 88.69 76 ASN A CA 1
ATOM 586 C C . ASN A 1 76 ? 9.291 -0.316 -16.353 1.00 88.69 76 ASN A C 1
ATOM 588 O O . ASN A 1 76 ? 9.243 -1.540 -16.475 1.00 88.69 76 ASN A O 1
ATOM 592 N N . VAL A 1 77 ? 8.272 0.489 -16.676 1.00 86.44 77 VAL A N 1
ATOM 593 C CA . VAL A 1 77 ? 7.003 0.038 -17.270 1.00 86.44 77 VAL A CA 1
ATOM 594 C C . VAL A 1 77 ? 6.401 1.089 -18.196 1.00 86.44 77 VAL A C 1
ATOM 596 O O . VAL A 1 77 ? 6.615 2.285 -18.032 1.00 86.44 77 VAL A O 1
ATOM 599 N N . ASN A 1 78 ? 5.578 0.633 -19.142 1.00 79.56 78 ASN A N 1
ATOM 600 C CA . ASN A 1 78 ? 4.946 1.503 -20.138 1.00 79.56 78 ASN A CA 1
ATOM 601 C C . ASN A 1 78 ? 3.674 2.206 -19.640 1.00 79.56 78 ASN A C 1
ATOM 603 O O . ASN A 1 78 ? 3.254 3.193 -20.237 1.00 79.56 78 ASN A O 1
ATOM 607 N N . ASN A 1 79 ? 3.005 1.664 -18.618 1.00 86.12 79 ASN A N 1
ATOM 608 C CA . ASN A 1 79 ? 1.728 2.186 -18.144 1.00 86.12 79 ASN A CA 1
ATOM 609 C C . ASN A 1 79 ? 1.539 1.900 -16.651 1.00 86.12 79 ASN A C 1
ATOM 611 O O . ASN A 1 79 ? 1.730 0.768 -16.206 1.00 86.12 79 ASN A O 1
ATOM 615 N N . LEU A 1 80 ? 1.117 2.920 -15.911 1.00 91.81 80 LEU A N 1
ATOM 616 C CA . LEU A 1 80 ? 0.725 2.851 -14.507 1.00 91.81 80 LEU A CA 1
ATOM 617 C C . LEU A 1 80 ? -0.646 3.518 -14.357 1.00 91.81 80 LEU A C 1
ATOM 619 O O . LEU A 1 80 ? -0.973 4.419 -15.135 1.00 91.81 80 LEU A O 1
ATOM 623 N N . PRO A 1 81 ? -1.472 3.096 -13.388 1.00 91.12 81 PRO A N 1
ATOM 624 C CA . PRO A 1 81 ? -2.708 3.804 -13.107 1.00 91.12 81 PRO A CA 1
ATOM 625 C C . PRO A 1 81 ? -2.405 5.178 -12.489 1.00 91.12 81 PRO A C 1
ATOM 627 O O . PRO A 1 81 ? -1.292 5.456 -12.041 1.00 91.12 81 PRO A O 1
ATOM 630 N N . ASN A 1 82 ? -3.421 6.041 -12.441 1.00 89.56 82 ASN A N 1
ATOM 631 C CA . ASN A 1 82 ? -3.313 7.284 -11.685 1.00 89.56 82 ASN A CA 1
ATOM 632 C C . ASN A 1 82 ? -3.115 6.973 -10.200 1.00 89.56 82 ASN A C 1
ATOM 634 O O . ASN A 1 82 ? -3.734 6.048 -9.670 1.00 89.56 82 ASN A O 1
ATOM 638 N N . VAL A 1 83 ? -2.288 7.778 -9.540 1.00 88.69 83 VAL A N 1
ATOM 639 C CA . VAL A 1 83 ? -2.130 7.727 -8.087 1.00 88.69 83 VAL A CA 1
ATOM 640 C C . VAL A 1 83 ? -3.432 8.118 -7.372 1.00 88.69 83 VAL A C 1
ATOM 642 O O . VAL A 1 83 ? -4.193 8.942 -7.893 1.00 88.69 83 VAL A O 1
ATOM 645 N N . PRO A 1 84 ? -3.686 7.567 -6.175 1.00 86.69 84 PRO A N 1
ATOM 646 C CA . PRO A 1 84 ? -2.875 6.553 -5.502 1.00 86.69 84 PRO A CA 1
ATOM 647 C C . PRO A 1 84 ? -3.206 5.109 -5.936 1.00 86.69 84 PRO A C 1
ATOM 649 O O . PRO A 1 84 ? -4.332 4.814 -6.345 1.00 86.69 84 PRO A O 1
ATOM 652 N N . PHE A 1 85 ? -2.232 4.196 -5.838 1.00 89.50 85 PHE A N 1
ATOM 653 C CA . PHE A 1 85 ? -2.429 2.762 -6.107 1.00 89.50 85 PHE A CA 1
ATOM 654 C C . PHE A 1 85 ? -1.470 1.866 -5.313 1.00 89.50 85 PHE A C 1
ATOM 656 O O . PHE A 1 85 ? -0.360 2.272 -4.969 1.00 89.50 85 PHE A O 1
ATOM 663 N N . LEU A 1 86 ? -1.874 0.614 -5.082 1.00 89.81 86 LEU A N 1
ATOM 664 C CA . LEU A 1 86 ? -1.024 -0.433 -4.517 1.00 89.81 86 LEU A CA 1
ATOM 665 C C . LEU A 1 86 ? -0.271 -1.153 -5.639 1.00 89.81 86 LEU A C 1
ATOM 667 O O . LEU A 1 86 ? -0.884 -1.676 -6.566 1.00 89.81 86 LEU A O 1
ATOM 671 N N . LEU A 1 87 ? 1.049 -1.217 -5.535 1.00 91.50 87 LEU A N 1
ATOM 672 C CA . LEU A 1 87 ? 1.931 -2.012 -6.377 1.00 91.50 87 LEU A CA 1
ATOM 673 C C . LEU A 1 87 ? 2.379 -3.256 -5.606 1.00 91.50 87 LEU A C 1
ATOM 675 O O . LEU A 1 87 ? 2.941 -3.147 -4.516 1.00 91.50 87 LEU A O 1
ATOM 679 N N . THR A 1 88 ? 2.144 -4.440 -6.165 1.00 89.31 88 THR A N 1
ATOM 680 C CA . THR A 1 88 ? 2.466 -5.701 -5.488 1.00 89.31 88 THR A CA 1
ATOM 681 C C . THR A 1 88 ? 2.723 -6.845 -6.457 1.00 89.31 88 THR A C 1
ATOM 683 O O . THR A 1 88 ? 2.217 -6.833 -7.569 1.00 89.31 88 THR A O 1
ATOM 686 N N . ASN A 1 89 ? 3.502 -7.853 -6.065 1.00 87.31 89 ASN A N 1
ATOM 687 C CA . ASN A 1 89 ? 3.597 -9.122 -6.805 1.00 87.31 89 ASN A CA 1
ATOM 688 C C . ASN A 1 89 ? 2.520 -10.142 -6.369 1.00 87.31 89 ASN A C 1
ATOM 690 O O . ASN A 1 89 ? 2.465 -11.247 -6.909 1.00 87.31 89 ASN A O 1
ATOM 694 N N . ASN A 1 90 ? 1.652 -9.796 -5.411 1.00 86.31 90 ASN A N 1
ATOM 695 C CA . ASN A 1 90 ? 0.504 -10.612 -5.035 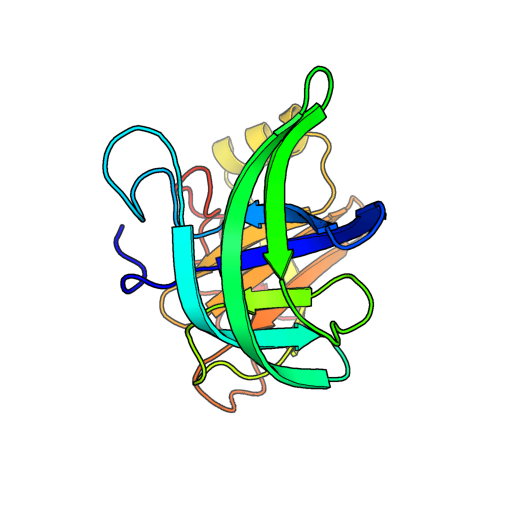1.00 86.31 90 ASN A CA 1
ATOM 696 C C . ASN A 1 90 ? -0.655 -10.388 -6.022 1.00 86.31 90 ASN A C 1
ATOM 698 O O . ASN A 1 90 ? -1.529 -9.540 -5.832 1.00 86.31 90 ASN A O 1
ATOM 702 N N . THR A 1 91 ? -0.647 -11.160 -7.108 1.00 86.25 91 THR A N 1
ATOM 703 C CA . THR A 1 91 ? -1.627 -11.039 -8.206 1.00 86.25 91 THR A CA 1
ATOM 704 C C . THR A 1 91 ? -3.054 -11.466 -7.832 1.00 86.25 91 THR A C 1
ATOM 706 O O . THR A 1 91 ? -4.006 -11.143 -8.556 1.00 86.25 91 THR A O 1
ATOM 709 N N . GLU A 1 92 ? -3.219 -12.147 -6.695 1.00 85.31 92 GLU A N 1
ATOM 710 C CA . GLU A 1 92 ? -4.509 -12.637 -6.203 1.00 85.31 92 GLU A CA 1
ATOM 711 C C . GLU A 1 92 ? -5.334 -11.544 -5.510 1.00 85.31 92 GLU A C 1
ATOM 713 O O . GLU A 1 92 ? -6.543 -11.703 -5.364 1.00 85.31 92 GLU A O 1
ATOM 718 N N . LEU A 1 93 ? -4.717 -10.418 -5.128 1.00 84.75 93 LEU A N 1
ATOM 719 C CA . LEU A 1 93 ? -5.423 -9.307 -4.490 1.00 84.75 93 LEU A CA 1
ATOM 720 C C . LEU A 1 93 ? -6.433 -8.629 -5.428 1.00 84.75 93 LEU A C 1
ATOM 722 O O . LEU A 1 93 ? -6.172 -8.398 -6.615 1.00 84.75 93 LEU A O 1
ATOM 726 N N . ASN A 1 94 ? -7.575 -8.266 -4.854 1.00 81.38 94 ASN A N 1
ATOM 727 C CA . ASN A 1 94 ? -8.689 -7.553 -5.471 1.00 81.38 94 AS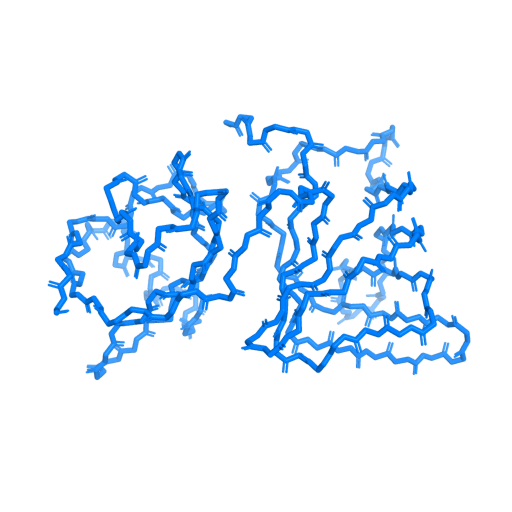N A CA 1
ATOM 728 C C . ASN A 1 94 ? -9.078 -6.340 -4.609 1.00 81.38 94 ASN A C 1
ATOM 730 O O . ASN A 1 94 ? -8.618 -6.195 -3.476 1.00 81.38 94 ASN A O 1
ATOM 734 N N . GLY A 1 95 ? -9.902 -5.450 -5.166 1.00 79.75 95 GLY A N 1
ATOM 735 C CA . GLY A 1 95 ? -10.316 -4.196 -4.534 1.00 79.75 95 GLY A CA 1
ATOM 736 C C . GLY A 1 95 ? -10.077 -2.974 -5.437 1.00 79.75 95 GLY A C 1
ATOM 737 O O . GLY A 1 95 ? -9.970 -3.142 -6.655 1.00 79.75 95 GLY A O 1
ATOM 738 N N . PRO A 1 96 ? -9.975 -1.760 -4.860 1.00 84.62 96 PRO A N 1
ATOM 739 C CA . PRO A 1 96 ? -10.067 -1.475 -3.433 1.00 84.62 96 PRO A CA 1
ATOM 740 C C . PRO A 1 96 ? -11.504 -1.536 -2.926 1.00 84.62 96 PRO A C 1
ATOM 742 O O . PRO A 1 96 ? -12.441 -1.084 -3.585 1.00 84.62 96 PRO A O 1
ATOM 745 N N . VAL A 1 97 ? -11.653 -2.019 -1.701 1.00 84.56 97 VAL A N 1
ATOM 746 C CA . VAL A 1 97 ? -12.865 -1.849 -0.904 1.00 84.56 97 VAL A CA 1
ATOM 747 C C . VAL A 1 97 ? -12.638 -0.651 0.008 1.00 84.56 97 VAL A C 1
ATOM 749 O O . VAL A 1 97 ? -11.661 -0.610 0.751 1.00 84.56 97 VAL A O 1
ATOM 752 N N . ARG A 1 98 ? -13.518 0.348 -0.074 1.00 87.06 98 ARG A N 1
ATOM 753 C CA . ARG A 1 98 ? -13.492 1.515 0.814 1.00 87.06 98 ARG A CA 1
ATOM 754 C C . ARG A 1 98 ? -14.574 1.361 1.862 1.00 87.06 98 ARG A C 1
ATOM 756 O O . ARG A 1 98 ? -15.741 1.188 1.512 1.00 87.06 98 ARG A O 1
ATOM 763 N N . GLN A 1 99 ? -14.188 1.462 3.123 1.00 88.19 99 GLN A N 1
ATOM 764 C CA . GLN A 1 99 ? -15.096 1.279 4.238 1.00 88.19 99 GLN A CA 1
ATOM 765 C C . GLN A 1 99 ? -14.902 2.381 5.264 1.00 88.19 99 GLN A C 1
ATOM 767 O O . GLN A 1 99 ? -13.780 2.674 5.669 1.00 88.19 99 GLN A O 1
ATOM 772 N N . LYS A 1 100 ? -16.010 2.991 5.683 1.00 91.00 100 LYS A N 1
ATOM 773 C CA . LYS A 1 100 ? -15.992 3.879 6.835 1.00 91.00 100 LYS A CA 1
ATOM 774 C C . LYS A 1 100 ? -15.918 3.025 8.094 1.00 91.00 100 LYS A C 1
ATOM 776 O O . LYS A 1 100 ? -16.642 2.034 8.215 1.00 91.00 100 LYS A O 1
ATOM 781 N N . ILE A 1 101 ? -15.035 3.406 8.999 1.00 90.44 101 ILE A N 1
ATOM 782 C CA . ILE A 1 101 ? -14.855 2.718 10.268 1.00 90.44 101 ILE A CA 1
ATOM 783 C C . ILE A 1 101 ? -14.875 3.729 11.411 1.00 90.44 101 ILE A C 1
ATOM 785 O O . ILE A 1 101 ? -14.796 4.937 11.197 1.00 90.44 101 ILE A O 1
ATOM 789 N N . THR A 1 102 ? -15.007 3.217 12.625 1.00 90.50 102 THR A N 1
ATOM 790 C CA . THR A 1 102 ? -14.795 3.963 13.860 1.00 90.50 102 THR A CA 1
ATOM 791 C C . THR A 1 102 ? -13.673 3.279 14.625 1.00 90.50 102 THR A C 1
ATOM 793 O O . THR A 1 102 ? -13.773 2.086 14.935 1.00 90.50 102 THR A O 1
ATOM 796 N N . ILE A 1 103 ? -12.616 4.025 14.945 1.00 90.31 103 ILE A N 1
ATOM 797 C CA . ILE A 1 103 ? -11.459 3.493 15.668 1.00 90.31 103 ILE A CA 1
ATOM 798 C C . ILE A 1 103 ? -11.514 3.923 17.131 1.00 90.31 103 ILE A C 1
ATOM 800 O O . ILE A 1 103 ? -11.710 5.089 17.465 1.00 90.31 103 ILE A O 1
ATOM 804 N N . SER A 1 104 ? -11.311 2.964 18.029 1.00 91.00 104 SER A N 1
ATOM 805 C CA . SER A 1 104 ? -10.972 3.216 19.430 1.00 91.00 104 SER A CA 1
ATOM 806 C C . SER A 1 104 ? -9.481 2.917 19.626 1.00 91.00 104 SER A C 1
ATOM 808 O O . SER A 1 104 ? -9.135 1.763 19.914 1.00 91.00 104 SER A O 1
ATOM 810 N N . PRO A 1 105 ? -8.599 3.914 19.411 1.00 90.81 105 PRO A N 1
ATOM 811 C CA . PRO A 1 105 ? -7.157 3.702 19.390 1.00 90.81 105 PRO A CA 1
ATOM 812 C C . PRO A 1 105 ? -6.599 3.428 20.789 1.00 90.81 105 PRO A C 1
ATOM 814 O O . PRO A 1 105 ? -7.123 3.905 21.799 1.00 90.81 105 PRO A O 1
ATOM 817 N N . THR A 1 106 ? -5.502 2.675 20.845 1.00 90.88 106 THR A N 1
ATOM 818 C CA . THR A 1 106 ? -4.689 2.521 22.061 1.00 90.88 106 THR A CA 1
ATOM 819 C C . THR A 1 106 ? -3.879 3.794 22.345 1.00 90.88 106 THR A C 1
ATOM 821 O O . THR A 1 106 ? -3.735 4.654 21.475 1.00 90.88 106 THR A O 1
ATOM 824 N N . GLU A 1 107 ? -3.308 3.929 23.549 1.00 91.69 107 GLU A N 1
ATOM 825 C CA . GLU A 1 107 ? -2.421 5.064 23.873 1.00 91.69 107 GLU A CA 1
ATOM 826 C C . GLU A 1 107 ? -1.209 5.141 22.927 1.00 91.69 107 GLU A C 1
ATOM 828 O O . GLU A 1 107 ? -0.807 6.226 22.511 1.00 91.69 107 GLU A O 1
ATOM 833 N N . GLU A 1 108 ? -0.666 3.988 22.535 1.00 91.75 108 GLU A N 1
ATOM 834 C CA . GLU A 1 108 ? 0.452 3.887 21.591 1.00 91.75 108 GLU A CA 1
ATOM 835 C C . GLU A 1 108 ? 0.039 4.319 20.177 1.00 91.75 108 GLU A C 1
ATOM 837 O O . GLU A 1 108 ? 0.774 5.052 19.515 1.00 91.75 108 GLU A O 1
ATOM 842 N N . THR A 1 109 ? -1.170 3.951 19.742 1.00 91.12 109 THR A N 1
ATOM 843 C CA . THR A 1 109 ? -1.723 4.395 18.455 1.00 91.12 109 THR A CA 1
ATOM 844 C C . THR A 1 109 ? -1.968 5.902 18.437 1.00 91.12 109 THR A C 1
ATOM 846 O O . THR A 1 109 ? -1.600 6.583 17.482 1.00 91.12 109 THR A O 1
ATOM 849 N N . LEU A 1 110 ? -2.521 6.458 19.519 1.00 91.12 110 LEU A N 1
ATOM 850 C CA . LEU A 1 110 ? -2.699 7.906 19.650 1.00 91.12 110 LEU A CA 1
ATOM 851 C C . LEU A 1 110 ? -1.365 8.655 19.564 1.00 91.12 110 LEU A C 1
ATOM 853 O O . LEU A 1 110 ? -1.308 9.735 18.976 1.00 91.12 110 LEU A O 1
ATOM 857 N N . ALA A 1 111 ? -0.291 8.089 20.119 1.00 89.94 111 ALA A N 1
ATOM 858 C CA . ALA A 1 111 ? 1.038 8.680 20.023 1.00 89.94 111 ALA A CA 1
ATOM 859 C C . ALA A 1 111 ? 1.564 8.705 18.577 1.00 89.94 111 ALA A C 1
ATOM 861 O O . ALA A 1 111 ? 2.197 9.687 18.193 1.00 89.94 111 ALA A O 1
ATOM 862 N N . ILE A 1 112 ? 1.278 7.677 17.767 1.00 87.06 112 ILE A N 1
ATOM 863 C CA . ILE A 1 112 ? 1.600 7.661 16.327 1.00 87.06 112 ILE A CA 1
ATOM 864 C C . ILE A 1 112 ? 0.826 8.766 15.604 1.00 87.06 112 ILE A C 1
ATOM 866 O O . ILE A 1 112 ? 1.436 9.594 14.924 1.00 87.06 112 ILE A O 1
ATOM 870 N N . PHE A 1 113 ? -0.490 8.844 15.828 1.00 89.38 113 PHE A N 1
ATOM 871 C CA . PHE A 1 113 ? -1.339 9.864 15.207 1.00 89.38 113 PHE A CA 1
ATOM 872 C C . PHE A 1 113 ? -0.866 11.289 15.508 1.00 89.38 113 PHE A C 1
ATOM 874 O O . PHE A 1 113 ? -0.795 12.140 14.624 1.00 89.38 113 PHE A O 1
ATOM 881 N N . GLN A 1 114 ? -0.463 11.543 16.752 1.00 87.56 114 GLN A N 1
ATOM 882 C CA . GLN A 1 114 ? 0.036 12.852 17.171 1.00 87.56 114 GLN A CA 1
ATOM 883 C C . GLN A 1 114 ? 1.449 13.164 16.663 1.00 87.56 114 GLN A C 1
ATOM 885 O O . GLN A 1 114 ? 1.770 14.335 16.460 1.00 87.56 114 GLN A O 1
ATOM 890 N N . ARG A 1 115 ? 2.311 12.150 16.512 1.00 83.75 115 ARG A N 1
ATOM 891 C CA . ARG A 1 115 ? 3.716 12.331 16.125 1.00 83.75 115 ARG A CA 1
ATOM 892 C C . ARG A 1 115 ? 3.855 12.627 14.639 1.00 83.75 115 ARG A C 1
ATOM 894 O O . ARG A 1 115 ? 4.546 13.578 14.278 1.00 83.75 115 ARG A O 1
ATOM 901 N N . ASP A 1 116 ? 3.230 11.804 13.805 1.00 75.00 116 ASP A N 1
ATOM 902 C CA . ASP A 1 116 ? 3.536 11.796 12.374 1.00 75.00 116 ASP A CA 1
ATOM 903 C C . ASP A 1 116 ? 2.714 12.846 11.623 1.00 75.00 116 ASP A C 1
ATOM 905 O O . ASP A 1 116 ? 3.139 13.334 10.582 1.00 75.00 116 ASP A O 1
ATOM 909 N N . SER A 1 117 ? 1.596 13.306 12.201 1.00 69.50 117 SER A N 1
ATOM 910 C CA . SER A 1 117 ? 0.677 14.279 11.578 1.00 69.50 117 SER A CA 1
ATOM 911 C C . SER A 1 117 ? 0.165 13.847 10.195 1.00 69.50 117 SER A C 1
ATOM 913 O O . SER A 1 117 ? -0.430 14.657 9.485 1.00 69.50 117 SER A O 1
ATOM 915 N N . GLU A 1 118 ? 0.447 12.610 9.785 1.00 68.12 118 GLU A N 1
ATOM 916 C CA . GLU A 1 118 ? 0.023 12.040 8.518 1.00 68.12 118 GLU A CA 1
ATOM 917 C C . GLU A 1 118 ? -1.469 11.717 8.585 1.00 68.12 118 GLU A C 1
ATOM 919 O O . GLU A 1 118 ? -1.995 11.330 9.619 1.00 68.12 118 GLU A O 1
ATOM 924 N N . GLU A 1 119 ? -2.179 11.872 7.473 1.00 81.12 119 GLU A N 1
ATOM 925 C CA . GLU A 1 119 ? -3.600 11.508 7.399 1.00 81.12 119 GLU A CA 1
ATOM 926 C C . GLU A 1 119 ? -3.788 10.096 6.836 1.00 81.12 119 GLU A C 1
ATOM 928 O O . GLU A 1 119 ? -4.912 9.669 6.603 1.00 81.12 119 GLU A O 1
ATOM 933 N N . SER A 1 120 ? -2.705 9.373 6.542 1.00 83.19 120 SER A N 1
ATOM 934 C CA . SER A 1 120 ? -2.742 8.094 5.831 1.00 83.19 120 SER A CA 1
ATOM 935 C C . SER A 1 120 ? -1.695 7.145 6.382 1.00 83.19 120 SER A C 1
ATOM 937 O O . SER A 1 120 ? -0.504 7.323 6.159 1.00 83.19 120 SER A O 1
ATOM 939 N N . TYR A 1 121 ? -2.161 6.104 7.056 1.00 83.44 121 TYR A N 1
ATOM 940 C CA . TYR A 1 121 ? -1.328 5.142 7.747 1.00 83.44 121 TYR A CA 1
ATOM 941 C C . TYR A 1 121 ? -1.367 3.786 7.058 1.00 83.44 121 TYR A C 1
ATOM 943 O O . TYR A 1 121 ? -2.450 3.268 6.759 1.00 83.44 121 TYR A O 1
ATOM 951 N N . PRO A 1 122 ? -0.205 3.168 6.827 1.00 79.94 122 PRO A N 1
ATOM 952 C CA . PRO A 1 122 ? -0.156 1.877 6.188 1.00 79.94 122 PRO A CA 1
ATOM 953 C C . PRO A 1 122 ? -0.574 0.765 7.160 1.00 79.94 122 PRO A C 1
ATOM 955 O O . PRO A 1 122 ? -0.046 0.667 8.269 1.00 79.94 122 PRO A O 1
ATOM 958 N N . VAL A 1 123 ? -1.534 -0.076 6.757 1.00 83.69 123 VAL A N 1
ATOM 959 C CA . VAL A 1 123 ? -2.141 -1.090 7.635 1.00 83.69 123 VAL A CA 1
ATOM 960 C C . VAL A 1 123 ? -2.263 -2.459 6.973 1.00 83.69 123 VAL A C 1
ATOM 962 O O . VAL A 1 123 ? -2.450 -2.588 5.761 1.00 83.69 123 VAL A O 1
ATOM 965 N N . ILE A 1 124 ? -2.171 -3.499 7.793 1.00 83.12 124 ILE A N 1
ATOM 966 C CA . ILE A 1 124 ? -2.164 -4.901 7.379 1.00 83.12 124 ILE A CA 1
ATOM 967 C C . ILE A 1 124 ? -2.979 -5.751 8.351 1.00 83.12 124 ILE A C 1
ATOM 969 O O . ILE A 1 124 ? -3.067 -5.467 9.542 1.00 83.12 124 ILE A O 1
ATOM 973 N N . SER A 1 125 ? -3.564 -6.828 7.842 1.00 81.81 125 SER A N 1
ATOM 974 C CA . SER A 1 125 ? -4.104 -7.916 8.656 1.00 81.81 125 SER A CA 1
ATOM 975 C C . SER A 1 125 ? -3.864 -9.244 7.942 1.00 81.81 125 SER A C 1
ATO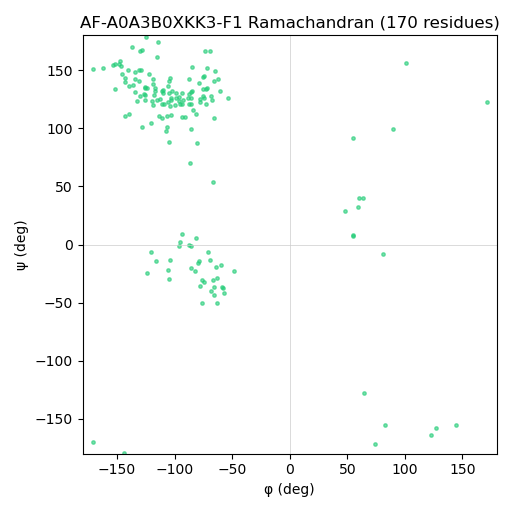M 977 O O . SER A 1 125 ? -3.345 -9.297 6.826 1.00 81.81 125 SER A O 1
ATOM 979 N N . LYS A 1 126 ? -4.301 -10.358 8.533 1.00 78.62 126 LYS A N 1
ATOM 980 C CA . LYS A 1 126 ? -4.223 -11.675 7.870 1.00 78.62 126 LYS A CA 1
ATOM 981 C C . LYS A 1 126 ? -4.996 -11.759 6.549 1.00 78.62 126 LYS A C 1
ATOM 983 O O . LYS A 1 126 ? -4.799 -12.716 5.805 1.00 78.62 126 LYS A O 1
ATOM 988 N N . LYS A 1 127 ? -5.919 -10.831 6.292 1.00 79.25 127 LYS A N 1
ATOM 989 C CA . LYS A 1 127 ? -6.827 -10.864 5.135 1.00 79.25 127 LYS A CA 1
ATOM 990 C C . LYS A 1 127 ? -6.693 -9.645 4.225 1.00 79.25 127 LYS A C 1
ATOM 992 O O . LYS A 1 127 ? -7.345 -9.609 3.185 1.00 79.25 127 LYS A O 1
ATOM 997 N N . LEU A 1 128 ? -5.892 -8.663 4.629 1.00 83.38 128 LEU A N 1
ATOM 998 C CA . LEU A 1 128 ? -5.928 -7.314 4.092 1.00 83.38 128 LEU A CA 1
ATOM 999 C C . LEU A 1 128 ? -4.526 -6.720 3.992 1.00 83.38 128 LEU A C 1
ATOM 1001 O O . LEU A 1 128 ? -3.745 -6.808 4.938 1.00 83.38 128 LEU A O 1
ATOM 1005 N N . VAL A 1 129 ? -4.279 -6.005 2.900 1.00 83.69 129 VAL A N 1
ATOM 1006 C CA . VAL A 1 129 ? -3.288 -4.922 2.852 1.00 83.69 129 VAL A CA 1
ATOM 1007 C C . VAL A 1 129 ? -4.031 -3.639 2.503 1.00 83.69 129 VAL A C 1
ATOM 1009 O O . VAL A 1 129 ? -4.933 -3.672 1.662 1.00 83.69 129 VAL A O 1
ATOM 1012 N N . GLY A 1 130 ? -3.713 -2.523 3.151 1.00 83.88 130 GLY A N 1
ATOM 1013 C CA . GLY A 1 130 ? -4.490 -1.309 2.954 1.00 83.88 130 GLY A CA 1
ATOM 1014 C C . GLY A 1 130 ? -3.913 -0.045 3.572 1.00 83.88 130 GLY A C 1
ATOM 1015 O O . GLY A 1 130 ? -2.778 -0.002 4.044 1.00 83.88 130 GLY A O 1
ATOM 1016 N N . ILE A 1 131 ? -4.742 0.994 3.558 1.00 86.44 131 ILE A N 1
ATOM 1017 C CA . ILE A 1 131 ? -4.486 2.277 4.207 1.00 86.44 131 ILE A CA 1
ATOM 1018 C C . ILE A 1 131 ? -5.627 2.622 5.131 1.00 86.44 131 ILE A C 1
ATOM 1020 O O . ILE A 1 131 ? -6.794 2.539 4.749 1.00 86.44 131 ILE A O 1
ATOM 1024 N N . LEU A 1 132 ? -5.252 3.059 6.321 1.00 88.75 132 LEU A N 1
ATOM 1025 C CA . LEU A 1 132 ? -6.113 3.796 7.211 1.00 88.75 132 LEU A CA 1
ATOM 1026 C C . LEU A 1 132 ? -5.939 5.292 6.944 1.00 88.75 132 LEU A C 1
ATOM 1028 O O . LEU A 1 132 ? -4.904 5.861 7.274 1.00 88.75 132 LEU A O 1
ATOM 1032 N N . GLU A 1 133 ? -6.951 5.930 6.370 1.00 89.62 133 GLU A N 1
ATOM 1033 C CA . GLU A 1 133 ? -7.049 7.385 6.365 1.00 89.62 133 GLU A CA 1
ATOM 1034 C C . GLU A 1 133 ? -7.680 7.826 7.696 1.00 89.62 133 GLU A C 1
ATOM 1036 O O . GLU A 1 133 ? -8.825 7.465 7.976 1.00 89.62 133 GLU A O 1
ATOM 1041 N N . HIS A 1 134 ? -6.933 8.557 8.526 1.00 89.69 134 HIS A N 1
ATOM 1042 C CA . HIS A 1 134 ? -7.387 9.035 9.837 1.00 89.69 134 HIS A CA 1
ATOM 1043 C C . HIS A 1 134 ? -7.454 10.562 9.839 1.00 89.69 134 HIS A C 1
ATOM 1045 O O . HIS A 1 134 ? -6.460 11.236 9.562 1.00 89.69 134 HIS A O 1
ATOM 1051 N N . SER A 1 135 ? -8.624 11.108 10.173 1.00 85.25 135 SER A N 1
ATOM 1052 C CA . SER A 1 135 ? -8.835 12.545 10.334 1.00 85.25 135 SER A CA 1
ATOM 1053 C C . SER A 1 135 ? -9.685 12.848 11.571 1.00 85.25 135 SER A C 1
ATOM 1055 O O . SER A 1 135 ? -10.301 11.967 12.168 1.00 85.25 135 SER A O 1
ATOM 1057 N N . ASN A 1 136 ? -9.781 14.129 11.940 1.00 78.88 136 ASN A N 1
ATOM 1058 C CA . ASN A 1 136 ? -10.656 14.563 13.036 1.00 78.88 136 ASN A CA 1
ATOM 1059 C C . ASN A 1 136 ? -12.154 14.319 12.760 1.00 78.88 136 ASN A C 1
ATOM 1061 O O . ASN A 1 136 ? -12.954 14.355 13.695 1.00 78.88 136 ASN A O 1
ATOM 1065 N N . GLU A 1 137 ? -12.550 14.144 11.495 1.00 81.06 137 GLU A N 1
ATOM 1066 C CA . GLU A 1 137 ? -13.957 14.044 11.086 1.00 81.06 137 GLU A CA 1
ATOM 1067 C C . GLU A 1 137 ? -14.384 12.608 10.755 1.00 81.06 137 GLU A C 1
ATOM 1069 O O . GLU A 1 137 ? -15.561 12.265 10.909 1.00 81.06 137 GLU A O 1
ATOM 1074 N N . ASN A 1 138 ? -13.459 11.768 10.284 1.00 87.19 138 ASN A N 1
ATOM 1075 C CA . ASN A 1 138 ? -13.7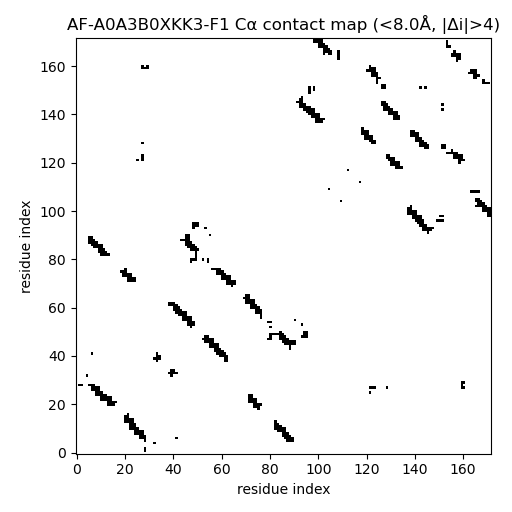48 10.415 9.823 1.00 87.19 138 ASN A CA 1
ATOM 1076 C C . ASN A 1 138 ? -12.504 9.517 9.749 1.00 87.19 138 ASN A C 1
ATOM 1078 O O . ASN A 1 138 ? -11.410 9.980 9.435 1.00 87.19 138 ASN A O 1
ATOM 1082 N N . ASP A 1 139 ? -12.739 8.213 9.924 1.00 91.19 139 ASP A N 1
ATOM 1083 C CA . ASP A 1 139 ? -11.775 7.155 9.630 1.00 91.19 139 ASP A CA 1
ATOM 1084 C C . ASP A 1 139 ? -12.242 6.353 8.405 1.00 91.19 139 ASP A C 1
ATOM 1086 O O . ASP A 1 139 ? -13.403 5.919 8.321 1.00 91.19 139 ASP A O 1
ATOM 1090 N N . ILE A 1 140 ? -11.345 6.148 7.441 1.00 90.94 140 ILE A N 1
ATOM 1091 C CA . ILE A 1 140 ? -11.610 5.361 6.231 1.00 90.94 140 ILE A CA 1
ATOM 1092 C C . ILE A 1 140 ? -10.549 4.274 6.095 1.00 90.94 140 ILE A C 1
ATOM 1094 O O . ILE A 1 140 ? -9.354 4.544 6.086 1.00 90.94 140 ILE A O 1
ATOM 1098 N N . LEU A 1 141 ? -10.996 3.035 5.913 1.00 89.56 141 LEU A N 1
ATOM 1099 C CA . LEU A 1 141 ? -10.145 1.912 5.549 1.00 89.56 141 LEU A CA 1
ATOM 1100 C C . LEU A 1 141 ? -10.248 1.653 4.045 1.00 89.56 141 LEU A C 1
ATOM 1102 O O . LEU A 1 141 ? -11.327 1.360 3.521 1.00 89.56 141 LEU A O 1
ATOM 1106 N N . ILE A 1 142 ? -9.118 1.752 3.349 1.00 87.50 142 ILE A N 1
ATOM 1107 C CA . ILE A 1 142 ? -8.966 1.376 1.943 1.00 87.50 142 ILE A CA 1
ATOM 1108 C C . ILE A 1 142 ? -8.241 0.039 1.897 1.00 87.50 142 ILE A C 1
ATOM 1110 O O . ILE A 1 142 ? -7.065 -0.045 2.235 1.00 87.50 142 ILE A O 1
ATOM 1114 N N . GLY A 1 143 ? -8.949 -1.003 1.481 1.00 86.50 143 GLY A N 1
ATOM 1115 C CA . GLY A 1 143 ? -8.502 -2.380 1.584 1.00 86.50 143 GLY A CA 1
ATOM 1116 C C . GLY A 1 143 ? -8.343 -3.113 0.262 1.00 86.50 143 GLY A C 1
ATOM 1117 O O . GLY A 1 143 ? -9.193 -2.989 -0.619 1.00 86.50 143 GLY A O 1
ATOM 1118 N N . PHE A 1 144 ? -7.309 -3.948 0.167 1.00 86.81 144 PHE A N 1
ATOM 1119 C CA . PHE A 1 144 ? -7.126 -4.956 -0.876 1.00 86.81 144 PHE A CA 1
ATOM 1120 C C . PHE A 1 144 ? -7.102 -6.356 -0.259 1.00 86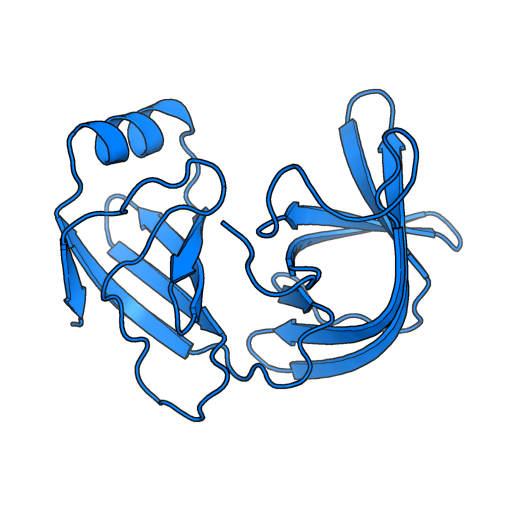.81 144 PHE A C 1
ATOM 1122 O O . PHE A 1 144 ? -6.354 -6.612 0.690 1.00 86.81 144 PHE A O 1
ATOM 1129 N N . THR A 1 145 ? -7.911 -7.268 -0.797 1.00 83.88 145 THR A N 1
ATOM 1130 C CA . THR A 1 145 ? -8.167 -8.600 -0.221 1.00 83.88 145 THR A CA 1
ATOM 1131 C C . THR A 1 145 ? -8.011 -9.701 -1.267 1.00 83.88 145 THR A C 1
ATOM 1133 O O . THR A 1 145 ? -8.255 -9.487 -2.450 1.00 83.88 145 THR A O 1
ATOM 1136 N N . VAL A 1 146 ? -7.613 -10.907 -0.847 1.00 77.31 146 VAL A N 1
ATOM 1137 C CA . VAL A 1 146 ? -7.514 -12.084 -1.745 1.00 77.31 146 VAL A CA 1
ATOM 1138 C C . VAL A 1 146 ? -8.896 -12.675 -2.050 1.00 77.31 146 VAL A C 1
ATOM 1140 O O . VAL A 1 146 ? -9.140 -13.220 -3.123 1.00 77.31 146 VAL A O 1
ATOM 1143 N N . VAL A 1 147 ? -9.826 -12.559 -1.104 1.00 70.81 147 VAL A N 1
ATOM 1144 C CA . VAL A 1 147 ? -11.217 -12.988 -1.275 1.00 70.81 147 VAL A CA 1
ATOM 1145 C C . VAL A 1 147 ? -12.006 -11.830 -1.888 1.00 70.81 147 VAL A C 1
ATOM 1147 O O . VAL A 1 147 ? -11.766 -10.685 -1.504 1.00 70.81 147 VAL A O 1
ATOM 1150 N N . ASP A 1 148 ? -12.957 -12.124 -2.787 1.00 63.69 148 ASP A N 1
ATOM 1151 C CA . ASP A 1 148 ? -14.034 -11.207 -3.223 1.00 63.69 148 ASP A CA 1
ATOM 1152 C C . ASP A 1 148 ? -14.996 -10.918 -2.052 1.00 63.69 148 ASP A C 1
ATOM 1154 O O . ASP A 1 148 ? -16.207 -11.148 -2.101 1.00 63.69 148 ASP A O 1
ATOM 1158 N N . ASP A 1 149 ? -14.431 -10.475 -0.936 1.00 60.53 149 ASP A N 1
ATOM 1159 C CA . ASP A 1 149 ? -15.164 -10.066 0.239 1.00 60.53 149 ASP A CA 1
ATOM 1160 C C . ASP A 1 149 ? -15.537 -8.599 0.042 1.00 60.53 149 ASP A C 1
ATOM 1162 O O . ASP A 1 149 ? -14.684 -7.731 -0.139 1.00 60.53 149 ASP A O 1
ATOM 1166 N N . GLN A 1 150 ? -16.836 -8.310 0.064 1.00 60.88 150 GLN A N 1
ATOM 1167 C CA . GLN A 1 150 ? -17.333 -6.930 -0.005 1.00 60.88 150 GLN A CA 1
ATOM 1168 C C . GLN A 1 150 ? -17.047 -6.151 1.287 1.00 60.88 150 GLN A C 1
ATOM 1170 O O . GLN A 1 150 ? -17.302 -4.950 1.352 1.00 60.88 150 GLN A O 1
ATOM 1175 N N . PHE A 1 151 ? -16.535 -6.838 2.310 1.00 62.75 151 PHE A N 1
ATOM 1176 C CA . PHE A 1 151 ? -16.259 -6.303 3.629 1.00 62.75 151 PHE A CA 1
ATOM 1177 C C . PHE A 1 151 ? -14.818 -6.582 4.018 1.00 62.75 151 PHE A C 1
ATOM 1179 O O . PHE A 1 151 ? -14.344 -7.718 3.981 1.00 62.75 151 PHE A O 1
ATOM 1186 N N . VAL A 1 152 ? -14.133 -5.533 4.455 1.00 64.62 152 VAL A N 1
ATOM 1187 C CA . VAL A 1 152 ? -12.807 -5.668 5.030 1.00 64.62 152 VAL A CA 1
ATOM 1188 C C . VAL A 1 152 ? -12.981 -6.081 6.488 1.00 64.62 152 VAL A C 1
ATOM 1190 O O . VAL A 1 152 ? -13.479 -5.320 7.310 1.00 64.62 152 VAL A O 1
ATOM 1193 N N . SER A 1 153 ? -12.585 -7.308 6.829 1.00 67.56 153 SER A N 1
ATOM 1194 C CA . SER A 1 153 ? -12.462 -7.702 8.235 1.00 67.56 153 SER A CA 1
ATOM 1195 C C . SER A 1 153 ? -11.335 -6.876 8.856 1.00 67.56 153 SER A C 1
ATOM 1197 O O . SER A 1 153 ? -10.162 -7.073 8.538 1.00 67.56 153 SER A O 1
ATOM 1199 N N . SER A 1 154 ? -11.715 -5.933 9.717 1.00 67.06 154 SER A N 1
ATOM 1200 C CA . SER A 1 154 ? -10.812 -5.060 10.472 1.00 67.06 154 SER A CA 1
ATOM 1201 C C . SER A 1 154 ? -10.233 -5.729 11.725 1.00 67.06 154 SER A C 1
ATOM 1203 O O . SER A 1 154 ? -9.551 -5.081 12.515 1.00 67.06 154 SER A O 1
ATOM 1205 N N . ASP A 1 155 ? -10.510 -7.020 11.923 1.00 73.12 155 ASP A N 1
ATOM 1206 C CA . ASP A 1 155 ? -10.015 -7.788 13.061 1.00 73.12 155 ASP A CA 1
ATOM 1207 C C . ASP A 1 155 ? -8.494 -7.954 12.971 1.00 73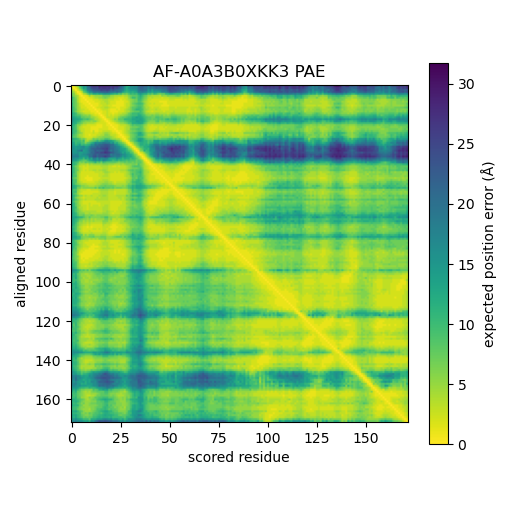.12 155 ASP A C 1
ATOM 1209 O O . ASP A 1 155 ? -7.974 -8.495 11.989 1.00 73.12 155 ASP A O 1
ATOM 1213 N N . GLY A 1 156 ? -7.788 -7.536 14.024 1.00 81.56 156 GLY A N 1
ATOM 1214 C CA . GLY A 1 156 ? -6.329 -7.636 14.095 1.00 81.56 156 GLY A CA 1
ATOM 1215 C C . GLY A 1 156 ? -5.631 -6.797 13.025 1.00 81.56 156 GLY A C 1
ATOM 1216 O O . GLY A 1 156 ? -4.692 -7.275 12.390 1.00 81.56 156 GLY A O 1
ATOM 1217 N N . LEU A 1 157 ? -6.150 -5.592 12.765 1.00 86.75 157 LEU A N 1
ATOM 1218 C CA . LEU A 1 157 ? -5.492 -4.615 11.911 1.00 86.75 157 LEU A CA 1
ATOM 1219 C C . LEU A 1 157 ? -4.304 -4.002 12.659 1.00 86.75 157 LEU A C 1
ATOM 122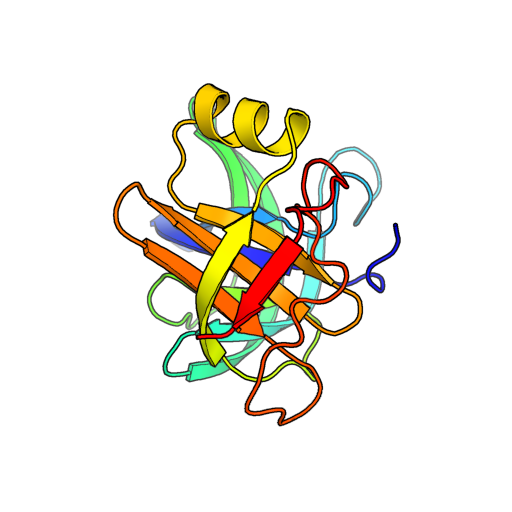1 O O . LEU A 1 157 ? -4.453 -3.468 13.760 1.00 86.75 157 LEU A O 1
ATOM 1225 N N . GLU A 1 158 ? -3.138 -4.052 12.037 1.00 88.31 158 GLU A N 1
ATOM 1226 C CA . GLU A 1 158 ? -1.887 -3.533 12.573 1.00 88.31 158 GLU A CA 1
ATOM 1227 C C . GLU A 1 158 ? -1.308 -2.497 11.614 1.00 88.31 158 GLU A C 1
ATOM 1229 O O . GLU A 1 158 ? -1.437 -2.624 10.394 1.00 88.31 158 GLU A O 1
ATOM 1234 N N . PHE A 1 159 ? -0.629 -1.487 12.147 1.00 83.12 159 PHE A N 1
ATOM 1235 C CA . PHE A 1 159 ? 0.211 -0.629 11.328 1.00 83.12 159 PHE A CA 1
ATOM 1236 C C . PHE A 1 159 ? 1.418 -1.411 10.819 1.00 83.12 159 PHE A C 1
ATOM 1238 O O . PHE A 1 159 ? 2.170 -1.983 11.614 1.00 83.12 159 PHE A O 1
ATOM 1245 N N . SER A 1 160 ? 1.652 -1.392 9.508 1.00 76.00 160 SER A N 1
ATOM 1246 C CA . SER A 1 160 ? 2.725 -2.197 8.912 1.00 76.00 160 SER A CA 1
ATOM 1247 C C . SER A 1 160 ? 4.121 -1.742 9.332 1.00 76.00 160 SER A C 1
ATOM 1249 O O . SER A 1 160 ? 5.028 -2.564 9.416 1.00 76.00 160 SER A O 1
ATOM 1251 N N . GLU A 1 161 ? 4.305 -0.447 9.596 1.00 71.19 161 GLU A N 1
ATOM 1252 C CA . GLU A 1 161 ? 5.613 0.115 9.952 1.00 71.19 161 GLU A CA 1
ATOM 1253 C C . GLU A 1 161 ? 6.009 -0.163 11.403 1.00 71.19 161 GLU A C 1
ATOM 1255 O O . GLU A 1 161 ? 7.183 -0.393 11.693 1.00 71.19 161 GLU A O 1
ATOM 1260 N N . TRP A 1 162 ? 5.037 -0.169 12.318 1.00 78.31 162 TRP A N 1
ATOM 1261 C CA . TRP A 1 162 ? 5.300 -0.303 13.754 1.00 78.31 162 TRP A CA 1
ATOM 1262 C C . TRP A 1 162 ? 4.980 -1.694 14.306 1.00 78.31 162 TRP A C 1
ATOM 1264 O O . TRP A 1 162 ? 5.394 -2.001 15.423 1.00 78.31 162 TRP A O 1
ATOM 1274 N N . GLY A 1 163 ? 4.264 -2.539 13.552 1.00 77.81 163 GLY A N 1
ATOM 1275 C CA . GLY A 1 163 ? 3.776 -3.833 14.045 1.00 77.81 163 GLY A CA 1
ATOM 1276 C C . GLY A 1 163 ? 2.864 -3.677 15.265 1.00 77.81 163 GLY A C 1
ATOM 1277 O O . GLY A 1 163 ? 2.902 -4.499 16.178 1.00 77.81 163 GLY A O 1
ATOM 1278 N N . LEU A 1 164 ? 2.123 -2.566 15.312 1.00 85.94 164 LEU A N 1
ATOM 1279 C CA . LEU A 1 164 ? 1.260 -2.181 16.420 1.00 85.94 164 LEU A CA 1
ATOM 1280 C C . LEU A 1 164 ? -0.199 -2.310 15.991 1.00 85.94 164 LEU A C 1
ATOM 1282 O O . LEU A 1 164 ? -0.568 -1.802 14.935 1.00 85.94 164 LEU A O 1
ATOM 1286 N N . GLU A 1 165 ? -1.032 -2.925 16.827 1.00 90.19 165 GLU A N 1
ATOM 1287 C CA . GLU A 1 165 ? -2.478 -2.945 16.606 1.00 90.19 165 GLU A CA 1
ATOM 1288 C C . GLU A 1 165 ? -3.054 -1.525 16.596 1.00 90.19 165 GLU A C 1
ATOM 1290 O O . GLU A 1 165 ? -2.819 -0.733 17.510 1.00 90.19 165 GLU A O 1
ATOM 1295 N N . VAL A 1 166 ? -3.874 -1.238 15.584 1.00 90.38 166 VAL A N 1
ATOM 1296 C CA . VAL A 1 166 ? -4.563 0.053 15.420 1.00 90.38 166 VAL A CA 1
ATOM 1297 C C . VAL A 1 166 ? -5.540 0.315 16.578 1.00 90.38 166 VAL A C 1
ATOM 1299 O O . VAL A 1 166 ? -5.799 1.457 16.956 1.00 90.38 166 VAL A O 1
ATOM 1302 N N . GLY A 1 167 ? -6.086 -0.747 17.170 1.00 89.12 167 GLY A N 1
ATOM 1303 C CA . GLY A 1 167 ? -7.062 -0.693 18.254 1.00 89.12 167 GLY A CA 1
ATOM 1304 C C . GLY A 1 167 ? -8.351 -1.421 17.896 1.00 89.12 167 GLY A C 1
ATOM 1305 O O . GLY A 1 167 ? -8.402 -2.217 16.958 1.00 89.12 167 GLY A O 1
ATOM 1306 N N . ASN A 1 168 ? -9.415 -1.152 18.654 1.00 87.75 168 ASN A N 1
ATOM 1307 C CA . ASN A 1 168 ? -10.716 -1.742 18.348 1.00 87.75 168 ASN A CA 1
ATOM 1308 C C . ASN A 1 168 ? -11.356 -0.981 17.190 1.00 87.75 168 ASN A C 1
ATOM 1310 O O . ASN A 1 168 ? -11.537 0.235 17.275 1.00 87.75 168 ASN A O 1
ATOM 1314 N N . ILE A 1 169 ? -11.725 -1.706 16.139 1.00 87.75 169 ILE A N 1
ATOM 1315 C CA . ILE A 1 169 ? -12.334 -1.136 14.940 1.00 87.75 169 ILE A CA 1
ATOM 1316 C C . ILE A 1 169 ? -13.776 -1.620 14.846 1.00 87.75 169 ILE A C 1
ATOM 1318 O O . ILE A 1 169 ? -14.036 -2.824 14.856 1.00 87.75 169 ILE A O 1
ATOM 1322 N N . ALA A 1 170 ? -14.705 -0.676 14.741 1.00 84.50 170 ALA A N 1
ATOM 1323 C CA . ALA A 1 170 ? -16.095 -0.944 14.407 1.00 84.50 170 ALA A CA 1
ATOM 1324 C C . ALA A 1 170 ? -16.366 -0.512 12.964 1.00 84.50 170 ALA A C 1
ATOM 1326 O O . ALA A 1 170 ? -15.926 0.551 12.531 1.00 84.50 170 ALA A O 1
ATOM 1327 N N . VAL A 1 171 ? -17.084 -1.351 12.227 1.00 81.06 171 VAL A N 1
ATOM 1328 C CA . VAL A 1 171 ? -17.552 -1.045 10.875 1.00 81.06 171 VAL A CA 1
ATOM 1329 C C . VAL A 1 171 ? -18.896 -0.322 10.967 1.00 81.06 171 VAL A C 1
ATOM 1331 O O . VAL A 1 171 ? -19.798 -0.827 11.641 1.00 81.06 171 VAL A O 1
ATOM 1334 N N . ASP A 1 172 ? -19.011 0.821 10.284 1.00 68.88 172 ASP A N 1
ATOM 1335 C CA . ASP A 1 172 ? -20.261 1.590 10.146 1.00 68.88 172 ASP A CA 1
ATOM 1336 C C . ASP A 1 172 ? -21.200 0.997 9.076 1.00 68.88 172 ASP A C 1
ATOM 1338 O O . ASP A 1 172 ? -20.708 0.559 8.005 1.00 68.88 172 ASP A O 1
#

Foldseek 3Di:
DAPDLKWKWWFADWDDDPQKIWTDTDTLGEPDHDDDDPKRKDFAWKWKADQVDTDIWGWIKIWDQDVPPGITIIIRTDDHDDDGIIIMNPSLKDDFQKFWKDFPFDPVLVVVCVPPVDQWFWKDDPFWGWIWRDDPVTTMTTTIGSDPDNDDPLPQIAGSHPRHGRHDMGTD

Mean predicted aligned error: 7.54 Å